Protein AF-A0A1I7Y5K1-F1 (afdb_monomer)

pLDDT: mean 96.42, std 1.49, range [92.19, 98.31]

Organism: NCBI:txid37863

Secondary structure (DSSP, 8-state):
-EEE--SSS-B-S--------TTHHHH-EEEE----S-B-TT-EEE--EEEE-

Solvent-accessible surface area (backbone atoms only — not comparable to full-atom values): 3351 Å² total; per-residue (Å²): 90,77,53,68,35,87,48,94,55,62,44,69,79,48,76,90,82,86,84,50,67,74,76,44,45,79,57,38,46,78,48,66,56,88,59,70,38,58,44,50,46,67,34,72,49,72,35,62,69,49,78,47,113

Mean predicted aligned error: 2.5 Å

Structure (mmCIF, N/CA/C/O backbone):
data_AF-A0A1I7Y5K1-F1
#
_entry.id   AF-A0A1I7Y5K1-F1
#
loop_
_atom_site.group_PDB
_atom_site.id
_atom_site.type_symbol
_atom_site.label_atom_id
_atom_site.label_alt_id
_atom_site.label_comp_id
_atom_site.label_asym_id
_atom_site.label_entity_id
_atom_site.label_seq_id
_atom_site.pdbx_PDB_ins_code
_atom_site.Cartn_x
_atom_site.Cartn_y
_atom_site.Cartn_z
_atom_site.occupancy
_atom_site.B_iso_or_equiv
_atom_site.auth_seq_id
_atom_site.auth_comp_id
_atom_site.auth_asym_id
_atom_site.auth_atom_id
_atom_site.pdbx_PDB_model_num
ATOM 1 N N . MET A 1 1 ? 5.964 5.292 1.072 1.00 96.06 1 MET A N 1
ATOM 2 C CA . 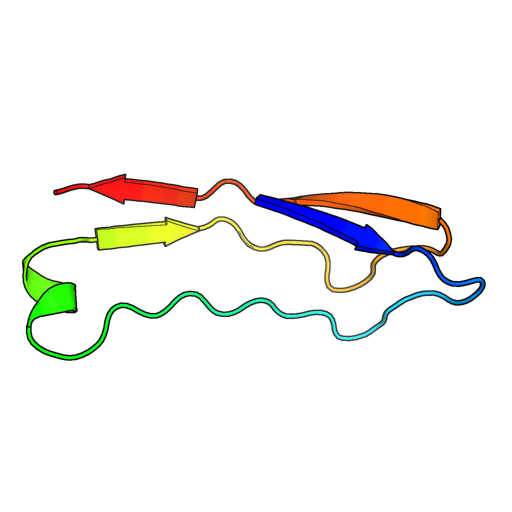MET A 1 1 ? 4.513 5.267 0.802 1.00 96.06 1 MET A CA 1
ATOM 3 C C . MET A 1 1 ? 3.750 5.388 2.112 1.00 96.06 1 MET A C 1
ATOM 5 O O . MET A 1 1 ? 4.190 4.791 3.088 1.00 96.06 1 MET A O 1
ATOM 9 N N . PHE A 1 2 ? 2.650 6.142 2.147 1.00 97.38 2 PHE A N 1
ATOM 10 C CA . PHE A 1 2 ? 1.758 6.239 3.309 1.00 97.38 2 PHE A CA 1
ATOM 11 C C . PHE A 1 2 ? 0.385 5.664 2.942 1.00 97.38 2 PHE A C 1
ATOM 13 O O . PHE A 1 2 ? -0.217 6.106 1.967 1.00 97.38 2 PHE A O 1
ATOM 20 N N . TYR A 1 3 ? -0.102 4.691 3.713 1.00 97.81 3 TYR A N 1
ATOM 21 C CA . TYR A 1 3 ? -1.413 4.062 3.530 1.00 97.81 3 TYR A CA 1
ATOM 22 C C . TYR A 1 3 ? -2.329 4.487 4.679 1.00 97.81 3 TYR A C 1
ATOM 24 O O . TYR A 1 3 ? -2.086 4.121 5.829 1.00 97.81 3 TYR A O 1
ATOM 32 N N . GLY A 1 4 ? -3.342 5.302 4.378 1.00 97.94 4 GLY A N 1
ATOM 33 C CA . GLY A 1 4 ? -4.310 5.796 5.358 1.00 97.94 4 GLY A CA 1
ATOM 34 C C . GLY A 1 4 ? -5.650 5.078 5.240 1.00 97.94 4 GLY A C 1
ATOM 35 O O . GLY A 1 4 ? -6.256 5.084 4.168 1.00 97.94 4 GLY A O 1
ATOM 36 N N . ASN A 1 5 ? -6.134 4.503 6.336 1.00 98.12 5 ASN A N 1
ATOM 37 C CA . ASN A 1 5 ? -7.481 3.954 6.410 1.00 98.12 5 ASN A CA 1
ATOM 38 C C . ASN A 1 5 ? -8.456 5.061 6.827 1.00 98.12 5 ASN A C 1
ATOM 40 O O . ASN A 1 5 ? -8.449 5.518 7.965 1.00 98.12 5 ASN A O 1
ATOM 44 N N . LYS A 1 6 ? -9.307 5.498 5.897 1.00 98.00 6 LYS A N 1
ATOM 45 C CA . LYS A 1 6 ? -10.304 6.557 6.144 1.00 98.00 6 LYS A CA 1
ATOM 46 C C . LYS A 1 6 ? -11.659 6.023 6.621 1.00 98.00 6 LYS A C 1
ATOM 48 O O . LYS A 1 6 ? -12.599 6.801 6.753 1.00 98.00 6 LYS A O 1
ATOM 53 N N . THR A 1 7 ? -11.789 4.713 6.804 1.00 97.56 7 THR A N 1
ATOM 54 C CA . THR A 1 7 ? -13.053 4.068 7.171 1.00 97.56 7 THR A CA 1
ATOM 55 C C . THR A 1 7 ? -13.185 3.918 8.687 1.00 97.56 7 THR A C 1
ATOM 57 O O . THR A 1 7 ? -12.240 4.160 9.437 1.00 97.56 7 THR A O 1
ATOM 60 N N . GLY A 1 8 ? -14.377 3.517 9.140 1.00 97.62 8 GLY A N 1
ATOM 61 C CA . GLY A 1 8 ? -14.660 3.223 10.548 1.00 97.62 8 GLY A CA 1
ATOM 62 C C . GLY A 1 8 ? -14.303 1.800 10.996 1.00 97.62 8 GLY A C 1
ATOM 63 O O . GLY A 1 8 ? -14.563 1.466 12.151 1.00 97.62 8 GLY A O 1
ATOM 64 N N . ALA A 1 9 ? -13.734 0.970 10.116 1.00 98.25 9 ALA A N 1
ATOM 65 C CA . ALA A 1 9 ? -13.351 -0.413 10.396 1.00 98.25 9 ALA A CA 1
ATOM 66 C C . ALA A 1 9 ? -11.869 -0.642 10.077 1.00 98.25 9 ALA A C 1
ATOM 68 O O . ALA A 1 9 ? -11.301 0.048 9.234 1.00 98.25 9 ALA A O 1
ATOM 69 N N . ASP A 1 10 ? -11.245 -1.609 10.742 1.00 98.25 10 ASP A N 1
ATOM 70 C CA . ASP A 1 10 ? -9.842 -1.942 10.503 1.00 98.25 10 ASP A CA 1
ATOM 71 C C . ASP A 1 10 ? -9.685 -2.674 9.167 1.00 98.25 10 ASP A C 1
ATOM 73 O O . ASP A 1 10 ? -10.490 -3.538 8.811 1.00 98.25 10 ASP A O 1
ATOM 77 N N . PHE A 1 11 ? -8.620 -2.368 8.431 1.00 98.19 11 PHE A N 1
ATOM 78 C CA . PHE A 1 11 ? -8.198 -3.209 7.316 1.00 98.19 11 PHE A CA 1
ATOM 79 C C . PHE A 1 11 ? -7.385 -4.367 7.869 1.00 98.19 11 PHE A C 1
ATOM 81 O O . PHE A 1 11 ? -6.405 -4.135 8.571 1.00 98.19 11 PHE A O 1
ATOM 88 N N . THR A 1 12 ? -7.766 -5.596 7.535 1.00 97.50 12 THR A N 1
ATOM 89 C CA . THR A 1 12 ? -7.053 -6.819 7.916 1.00 97.50 12 THR A CA 1
ATOM 90 C C . THR A 1 12 ? -6.545 -7.536 6.667 1.00 97.50 12 THR A C 1
ATOM 92 O O . THR A 1 12 ? -7.113 -7.401 5.584 1.00 97.50 12 THR A O 1
ATOM 95 N N . GLY A 1 13 ? -5.427 -8.256 6.789 1.00 96.50 13 GLY A N 1
ATOM 96 C CA . GLY A 1 13 ? -4.788 -8.913 5.642 1.00 96.50 13 GLY A CA 1
ATOM 97 C C . GLY A 1 13 ? -4.188 -7.939 4.621 1.00 96.50 13 GLY A C 1
ATOM 98 O O . GLY A 1 13 ? -4.013 -8.297 3.460 1.00 96.50 13 GLY A O 1
ATOM 99 N N . PHE A 1 14 ? -3.877 -6.706 5.026 1.00 97.19 14 PHE A N 1
ATOM 100 C CA . PHE A 1 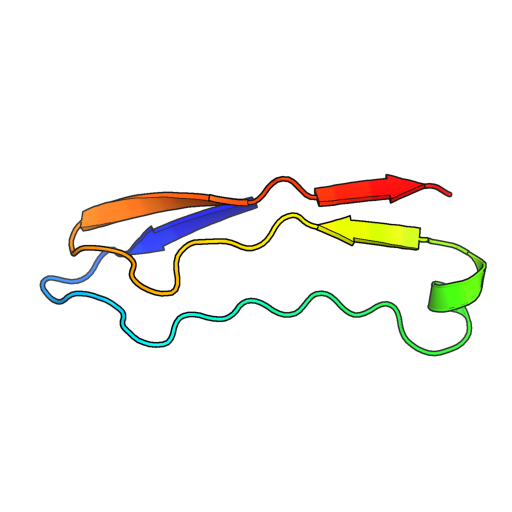14 ? -3.288 -5.704 4.144 1.00 97.19 14 PHE A CA 1
A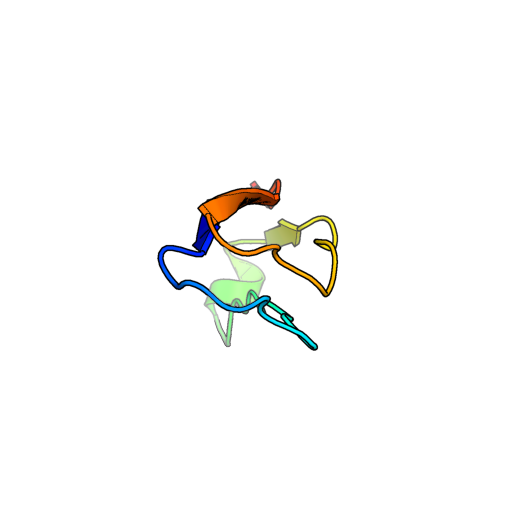TOM 101 C C . PHE A 1 14 ? -1.884 -6.131 3.693 1.00 97.19 14 PHE A C 1
ATOM 103 O O . PHE A 1 14 ? -0.970 -6.256 4.507 1.00 97.19 14 PHE A O 1
ATOM 110 N N . GLN A 1 15 ? -1.697 -6.330 2.388 1.00 96.25 15 GLN A N 1
ATOM 111 C CA . GLN A 1 15 ? -0.421 -6.761 1.824 1.00 96.25 15 GLN A CA 1
ATOM 112 C C . GLN A 1 15 ? -0.118 -5.998 0.526 1.00 96.25 15 GLN A C 1
ATOM 114 O O . GLN A 1 15 ? -0.606 -6.370 -0.540 1.00 96.25 15 GLN A O 1
ATOM 119 N N . PRO A 1 16 ? 0.670 -4.911 0.591 1.00 95.69 16 PRO A N 1
ATOM 120 C CA . PRO A 1 16 ? 1.081 -4.194 -0.604 1.00 95.69 16 PRO A CA 1
ATOM 121 C C . PRO A 1 16 ? 2.176 -4.976 -1.334 1.00 95.69 16 PRO A C 1
ATOM 123 O O . PRO A 1 16 ? 3.142 -5.432 -0.718 1.00 95.69 16 PRO A O 1
ATOM 126 N N . LEU A 1 17 ? 2.037 -5.083 -2.654 1.00 95.00 17 LEU A N 1
ATOM 127 C CA . LEU A 1 17 ? 3.021 -5.688 -3.544 1.00 95.00 17 LEU A CA 1
ATOM 128 C C . LEU A 1 17 ? 3.672 -4.600 -4.400 1.00 95.00 17 LEU A C 1
ATOM 130 O O . LEU A 1 17 ? 2.988 -3.739 -4.948 1.00 95.00 17 LEU A O 1
ATOM 134 N N . ILE A 1 18 ? 4.997 -4.655 -4.511 1.00 94.19 18 ILE A N 1
ATOM 135 C CA . ILE A 1 18 ? 5.772 -3.828 -5.436 1.00 94.19 18 ILE A CA 1
ATOM 136 C C . ILE A 1 18 ? 6.414 -4.785 -6.420 1.00 94.19 18 ILE A C 1
ATOM 138 O O . ILE A 1 18 ? 7.100 -5.717 -6.004 1.00 94.19 18 ILE A O 1
ATOM 142 N N . ASP A 1 19 ? 6.185 -4.540 -7.701 1.00 94.44 19 ASP A N 1
ATOM 143 C CA . ASP A 1 19 ? 6.716 -5.356 -8.779 1.00 94.44 19 ASP A CA 1
ATOM 144 C C . ASP A 1 19 ? 7.414 -4.469 -9.814 1.00 94.44 19 ASP A C 1
ATOM 146 O O . ASP A 1 19 ? 7.038 -3.313 -10.027 1.00 94.44 19 ASP A O 1
ATOM 150 N N . CYS A 1 20 ? 8.464 -5.002 -10.426 1.00 95.50 20 CYS A N 1
ATOM 151 C CA . CYS A 1 20 ? 9.239 -4.356 -11.482 1.00 95.50 20 CYS A CA 1
ATOM 152 C C . CYS A 1 20 ? 9.383 -5.369 -12.624 1.00 95.50 20 CYS A C 1
ATOM 154 O O . CYS A 1 20 ? 10.395 -6.059 -12.693 1.00 95.50 20 CYS A O 1
ATOM 156 N N . PRO A 1 21 ? 8.367 -5.519 -13.490 1.00 96.12 21 PRO A N 1
ATOM 157 C CA . PRO A 1 21 ? 8.315 -6.626 -14.438 1.00 96.12 21 PRO A CA 1
ATOM 158 C C . PRO A 1 21 ? 9.211 -6.422 -15.668 1.00 96.12 21 PRO A C 1
ATOM 160 O O . PRO A 1 21 ? 9.480 -5.302 -16.108 1.00 96.12 21 PRO A O 1
ATOM 163 N N . GLY A 1 22 ? 9.616 -7.536 -16.286 1.00 95.56 22 GLY A N 1
ATOM 164 C CA . GLY A 1 22 ? 10.303 -7.554 -17.580 1.00 95.56 22 GLY A CA 1
ATOM 165 C C . GLY A 1 22 ? 11.605 -6.749 -17.586 1.00 95.56 22 GLY A C 1
ATOM 166 O O . GLY A 1 22 ? 12.441 -6.893 -16.697 1.00 95.56 22 GLY A O 1
ATOM 167 N N . ALA A 1 23 ? 11.775 -5.886 -18.591 1.00 96.06 23 ALA A N 1
ATOM 168 C CA . ALA A 1 23 ? 12.970 -5.051 -18.729 1.00 96.06 23 ALA A CA 1
ATOM 169 C C . ALA A 1 23 ? 13.178 -4.081 -17.549 1.00 96.06 23 ALA A C 1
ATOM 171 O O . ALA A 1 23 ? 14.315 -3.708 -17.266 1.00 96.06 23 ALA A O 1
ATOM 172 N N . LEU A 1 24 ? 12.109 -3.715 -16.826 1.00 96.12 24 LEU A N 1
ATOM 173 C CA . LEU A 1 24 ? 12.199 -2.817 -15.674 1.00 96.12 24 LEU A CA 1
ATOM 174 C C . LEU A 1 24 ? 12.957 -3.462 -14.504 1.00 96.12 24 LEU A C 1
ATOM 176 O O . LEU A 1 24 ? 13.686 -2.761 -13.811 1.00 96.12 24 LEU A O 1
ATOM 180 N N . ALA A 1 25 ? 12.871 -4.789 -14.339 1.00 94.44 25 ALA A N 1
ATOM 181 C CA . ALA A 1 25 ? 13.595 -5.532 -13.301 1.00 94.44 25 ALA A CA 1
ATOM 182 C C . ALA A 1 25 ? 15.117 -5.331 -13.375 1.00 94.44 25 ALA A C 1
ATOM 184 O O . ALA A 1 25 ? 15.806 -5.353 -12.357 1.00 94.44 25 ALA A O 1
ATOM 185 N N . ALA A 1 26 ? 15.638 -5.168 -14.597 1.00 94.75 26 ALA A N 1
ATOM 186 C CA . ALA A 1 26 ? 17.063 -5.004 -14.866 1.00 94.75 26 ALA A CA 1
ATOM 187 C C . ALA A 1 26 ? 17.539 -3.550 -14.727 1.00 94.75 26 ALA A C 1
ATOM 189 O O . ALA A 1 26 ? 18.735 -3.321 -14.581 1.00 94.75 26 ALA A O 1
ATOM 190 N N . GLN A 1 27 ? 16.619 -2.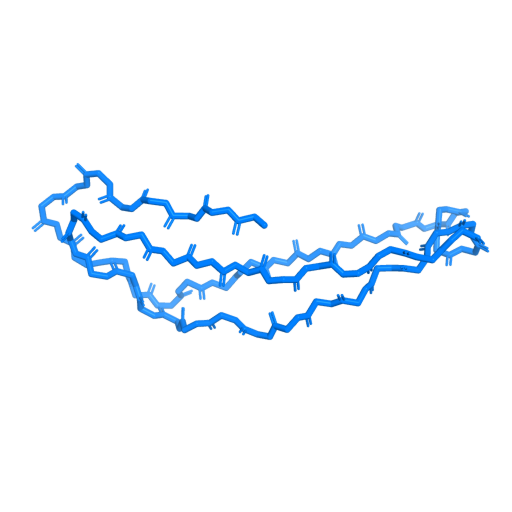586 -14.794 1.00 96.81 27 GLN A N 1
ATOM 191 C CA . GLN A 1 27 ? 16.913 -1.148 -14.794 1.00 96.81 27 GLN A CA 1
ATOM 192 C C . GLN A 1 27 ? 16.574 -0.469 -13.466 1.00 96.81 27 GLN A C 1
ATOM 194 O O . GLN A 1 27 ? 17.019 0.643 -13.213 1.00 96.81 27 GLN A O 1
ATOM 199 N N . LEU A 1 28 ? 15.736 -1.099 -12.640 1.00 96.88 28 LEU A N 1
ATOM 200 C CA . LEU A 1 28 ? 15.281 -0.524 -11.388 1.00 96.88 28 LEU A CA 1
ATOM 201 C C . LEU A 1 28 ? 15.041 -1.624 -10.360 1.00 96.88 28 LEU A C 1
ATOM 203 O O . LEU A 1 28 ? 14.120 -2.435 -10.473 1.00 96.88 28 LEU A O 1
ATOM 207 N N . LYS A 1 29 ? 15.842 -1.610 -9.300 1.00 95.50 29 LYS A N 1
ATOM 208 C CA . LYS A 1 29 ? 15.660 -2.492 -8.153 1.00 95.50 29 LYS A CA 1
ATOM 209 C C . LYS A 1 29 ? 14.895 -1.760 -7.060 1.00 95.50 29 LYS A C 1
ATOM 211 O O . LYS A 1 29 ? 15.405 -0.815 -6.461 1.00 95.50 29 LYS A O 1
ATOM 216 N N . ALA A 1 30 ? 13.693 -2.241 -6.761 1.00 96.12 30 ALA A N 1
ATOM 217 C CA . ALA A 1 30 ? 12.908 -1.796 -5.617 1.00 96.12 30 ALA A CA 1
ATOM 218 C C . ALA A 1 30 ? 13.125 -2.733 -4.419 1.00 96.12 30 ALA A C 1
ATOM 220 O O . ALA A 1 30 ? 12.985 -3.951 -4.523 1.00 96.12 30 ALA A O 1
ATOM 221 N N . GLN A 1 31 ? 13.453 -2.170 -3.261 1.00 95.75 31 GLN A N 1
ATOM 222 C CA . GLN A 1 31 ? 13.544 -2.889 -1.992 1.00 95.75 31 GLN A CA 1
ATOM 223 C C . GLN A 1 31 ? 12.588 -2.253 -0.994 1.00 95.75 31 GLN A C 1
ATOM 225 O O . GLN A 1 31 ? 12.761 -1.095 -0.620 1.00 95.75 31 GLN A O 1
ATOM 230 N N . ALA A 1 32 ? 11.595 -3.005 -0.529 1.00 95.44 32 ALA A N 1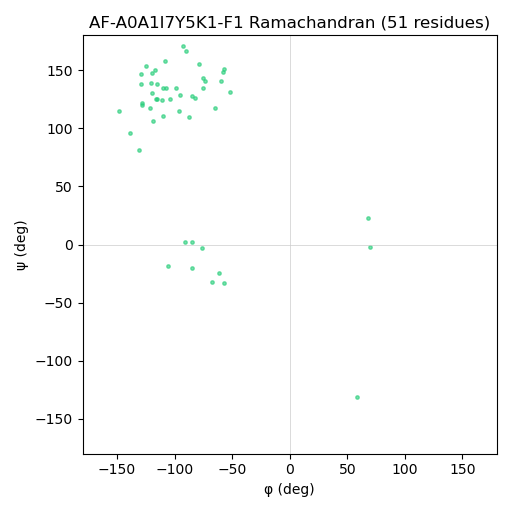
ATOM 231 C CA . ALA A 1 32 ? 10.613 -2.495 0.414 1.00 95.44 32 ALA A CA 1
ATOM 232 C C . ALA A 1 32 ? 10.603 -3.289 1.712 1.00 95.44 32 ALA A C 1
ATOM 234 O O . ALA A 1 32 ? 10.665 -4.518 1.713 1.00 95.44 32 ALA A O 1
ATOM 235 N N . LYS A 1 33 ? 10.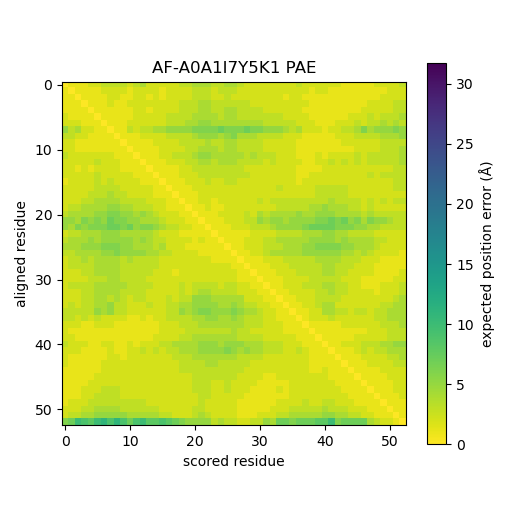488 -2.569 2.829 1.00 95.12 33 LYS A N 1
ATOM 236 C CA . LYS A 1 33 ? 10.246 -3.205 4.125 1.00 95.12 33 LYS A CA 1
ATOM 237 C C . LYS A 1 33 ? 8.779 -3.657 4.206 1.00 95.12 33 LYS A C 1
ATOM 239 O O . LYS A 1 33 ? 7.907 -2.936 3.705 1.00 95.12 33 LYS A O 1
ATOM 244 N N . PRO A 1 34 ? 8.487 -4.811 4.832 1.00 92.38 34 PRO A N 1
ATOM 245 C CA . PRO A 1 34 ? 7.114 -5.215 5.105 1.00 92.38 34 PRO A CA 1
ATOM 246 C C . PRO A 1 34 ? 6.381 -4.169 5.947 1.00 92.38 34 PRO A C 1
ATOM 248 O O . PRO A 1 34 ? 6.979 -3.497 6.790 1.00 92.38 34 PRO A O 1
ATOM 251 N N . VAL A 1 35 ? 5.076 -4.056 5.726 1.00 95.12 35 VAL A N 1
ATOM 252 C CA . VAL A 1 35 ? 4.168 -3.231 6.534 1.00 95.12 35 VAL A CA 1
ATOM 253 C C . VAL A 1 35 ? 3.292 -4.151 7.374 1.00 95.12 35 VAL A C 1
ATOM 255 O O . VAL A 1 35 ? 3.128 -5.326 7.047 1.00 95.12 35 VAL A O 1
ATOM 258 N N . ARG A 1 36 ? 2.733 -3.628 8.471 1.00 92.75 36 ARG A N 1
ATOM 259 C CA . ARG A 1 36 ? 1.802 -4.402 9.300 1.00 92.75 36 ARG A CA 1
ATOM 260 C C . ARG A 1 36 ? 0.588 -4.834 8.461 1.00 92.75 36 ARG A C 1
ATOM 262 O O . ARG A 1 36 ? 0.080 -4.012 7.700 1.00 92.75 36 ARG A O 1
ATOM 269 N N . PRO A 1 37 ? 0.086 -6.068 8.645 1.00 95.75 37 PRO A N 1
ATOM 270 C CA . PRO A 1 37 ? -1.065 -6.574 7.899 1.00 95.75 37 PRO A CA 1
ATOM 271 C C . PRO A 1 37 ? -2.400 -6.001 8.388 1.00 95.75 37 PRO A C 1
ATOM 273 O O . PRO A 1 37 ? -3.446 -6.327 7.830 1.00 95.75 37 PRO A O 1
ATOM 276 N N . VAL A 1 38 ? -2.375 -5.175 9.438 1.00 97.75 38 VAL A N 1
ATOM 277 C CA . VAL A 1 38 ? -3.539 -4.463 9.959 1.00 97.75 38 VAL A CA 1
ATOM 278 C C . VAL A 1 38 ? -3.295 -2.960 9.886 1.00 97.75 38 VAL A C 1
ATOM 280 O O . VAL A 1 38 ? -2.253 -2.475 10.342 1.00 97.75 38 VAL A O 1
ATOM 283 N N . ILE A 1 39 ? -4.263 -2.232 9.328 1.00 98.00 39 ILE A N 1
ATOM 284 C CA . ILE A 1 39 ? -4.331 -0.769 9.382 1.00 98.00 39 ILE A CA 1
ATOM 285 C C . ILE A 1 39 ? -5.616 -0.397 10.114 1.00 98.00 39 ILE A C 1
ATOM 287 O O . ILE A 1 39 ? -6.714 -0.525 9.571 1.00 98.00 39 ILE A O 1
ATOM 291 N N . GLU A 1 40 ? -5.458 0.065 11.349 1.00 98.31 40 GLU A N 1
ATOM 292 C CA . GLU A 1 40 ? -6.561 0.471 12.219 1.00 98.31 40 GLU A CA 1
ATOM 293 C C . GLU A 1 40 ? 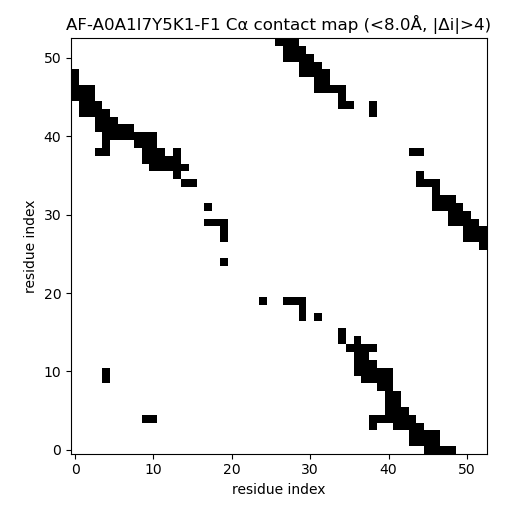-7.421 1.568 11.574 1.00 98.31 40 GLU A C 1
ATOM 295 O O . GLU A 1 40 ? -6.941 2.376 10.768 1.00 98.31 40 GLU A O 1
ATOM 300 N N . LYS A 1 41 ? -8.704 1.607 11.931 1.00 97.94 41 LYS A N 1
ATOM 301 C CA . LYS A 1 41 ? -9.634 2.657 11.501 1.00 97.94 41 LYS A CA 1
ATOM 302 C C . LYS A 1 41 ? -9.078 4.053 11.795 1.00 97.94 41 LYS A C 1
ATOM 304 O O . LYS A 1 41 ? -8.610 4.338 12.896 1.00 97.94 41 LYS A O 1
ATOM 309 N N . GLY A 1 42 ? -9.121 4.937 10.803 1.00 97.31 42 GLY A N 1
ATOM 310 C CA . GLY A 1 42 ? -8.592 6.300 10.920 1.00 97.31 42 GLY A CA 1
ATOM 311 C C . GLY A 1 42 ? -7.063 6.408 11.009 1.00 97.31 42 GLY A C 1
ATOM 312 O O . GLY A 1 42 ? -6.554 7.527 11.067 1.00 97.31 42 GLY A O 1
ATOM 313 N N . ALA A 1 43 ? -6.320 5.296 11.020 1.00 98.00 43 ALA A N 1
ATOM 314 C CA . ALA A 1 43 ? -4.870 5.306 11.171 1.00 98.00 43 ALA A CA 1
ATOM 315 C C . ALA A 1 43 ? -4.136 5.394 9.827 1.00 98.00 43 ALA A C 1
ATOM 317 O O . ALA A 1 43 ? -4.687 5.168 8.745 1.00 98.00 43 ALA A O 1
ATOM 318 N N . GLN A 1 44 ? -2.841 5.692 9.912 1.00 97.75 44 GLN A N 1
ATOM 319 C CA . GLN A 1 44 ? -1.929 5.700 8.779 1.00 97.75 44 GLN A CA 1
ATOM 320 C C . GLN A 1 44 ? -0.685 4.870 9.096 1.00 97.75 44 GLN A C 1
ATOM 322 O O . GLN A 1 44 ? -0.125 4.961 10.188 1.00 97.75 44 GLN A O 1
ATOM 327 N N . VAL A 1 45 ? -0.236 4.075 8.125 1.00 96.81 45 VAL A N 1
ATOM 328 C CA . VAL A 1 45 ? 1.033 3.340 8.197 1.00 96.81 45 VAL A CA 1
ATOM 329 C C . VAL A 1 45 ? 1.967 3.768 7.073 1.00 96.81 45 VAL A C 1
ATOM 331 O O . VAL A 1 45 ? 1.532 4.092 5.968 1.00 96.81 45 VAL A O 1
ATOM 334 N N . GLN A 1 46 ? 3.266 3.749 7.351 1.00 97.00 46 GLN A N 1
ATOM 335 C CA . GLN A 1 46 ? 4.305 4.088 6.387 1.00 97.00 46 GLN A CA 1
ATOM 336 C C . GLN A 1 46 ? 5.050 2.830 5.937 1.00 97.00 46 GLN A C 1
ATOM 338 O O . GLN A 1 46 ? 5.488 2.027 6.756 1.00 97.00 46 GLN A O 1
ATOM 343 N N . GLN A 1 47 ? 5.261 2.708 4.629 1.00 97.44 47 GLN A N 1
ATOM 344 C CA . GLN A 1 47 ? 6.183 1.752 4.029 1.00 97.44 47 GLN A CA 1
ATOM 345 C C . GLN A 1 47 ? 7.379 2.483 3.424 1.00 97.44 47 GLN A C 1
ATOM 347 O O . GLN A 1 47 ? 7.220 3.367 2.575 1.00 97.44 47 GLN A O 1
ATOM 352 N N . LEU A 1 48 ? 8.579 2.095 3.848 1.00 96.94 48 LEU A N 1
ATOM 353 C CA . LEU A 1 48 ? 9.830 2.552 3.250 1.00 96.94 48 LEU A CA 1
ATOM 354 C C . LEU A 1 48 ? 10.166 1.684 2.038 1.00 96.94 48 LEU A C 1
ATOM 356 O O . LEU A 1 48 ? 10.186 0.455 2.142 1.00 96.94 48 LEU A O 1
ATOM 360 N N . ILE A 1 49 ? 10.422 2.347 0.912 1.00 97.44 49 ILE A N 1
ATOM 361 C CA . ILE A 1 49 ? 10.784 1.732 -0.364 1.00 97.44 49 ILE A CA 1
ATOM 362 C C . ILE A 1 49 ? 12.056 2.425 -0.839 1.00 97.44 49 ILE A C 1
ATOM 364 O O . ILE A 1 49 ? 12.061 3.640 -1.028 1.00 97.44 49 ILE A O 1
ATOM 368 N N . ASN A 1 50 ? 13.118 1.648 -1.003 1.00 96.94 50 ASN A N 1
ATOM 369 C CA . ASN A 1 50 ? 14.385 2.092 -1.556 1.00 96.94 50 ASN A CA 1
ATOM 370 C C . ASN A 1 50 ? 14.435 1.704 -3.031 1.00 96.94 50 ASN A C 1
ATOM 372 O O . ASN A 1 50 ? 14.115 0.567 -3.378 1.00 96.94 50 ASN A O 1
ATOM 376 N N . PHE A 1 51 ? 14.867 2.634 -3.875 1.00 96.25 51 PHE A N 1
ATOM 377 C CA . PHE A 1 51 ? 15.064 2.403 -5.300 1.00 96.25 51 PHE A CA 1
ATOM 378 C C . PHE A 1 51 ? 16.540 2.545 -5.648 1.00 96.25 51 PHE A C 1
ATOM 380 O O . PHE A 1 51 ? 17.213 3.447 -5.149 1.00 96.25 51 PHE A O 1
ATOM 387 N N . ILE A 1 52 ? 17.023 1.644 -6.497 1.00 96.12 52 ILE A N 1
ATOM 388 C CA . ILE A 1 52 ? 18.380 1.647 -7.041 1.00 96.12 52 ILE A CA 1
ATOM 389 C C . ILE A 1 52 ? 18.235 1.546 -8.560 1.00 96.12 52 ILE A C 1
ATOM 391 O O . ILE A 1 52 ? 17.598 0.605 -9.035 1.00 96.12 52 ILE A O 1
ATOM 395 N N . CYS A 1 53 ? 18.777 2.533 -9.270 1.00 92.19 53 CYS A N 1
ATOM 396 C CA . CYS A 1 53 ? 18.853 2.597 -10.729 1.00 92.19 53 CYS A CA 1
ATOM 397 C C . CYS A 1 53 ? 20.248 2.134 -11.155 1.00 92.19 53 CYS A C 1
ATOM 399 O O . CYS A 1 53 ? 21.214 2.645 -10.536 1.00 92.19 53 CYS A O 1
#

InterPro domains:
  IPR008152 Clathrin adaptor, alpha/beta/gamma-adaptin, appendage, Ig-like subdomain [PF02883] (1-52)
  IPR013041 Clathrin adaptor, appendage, Ig-like subdomain superfamily [SSF49348] (1-53)

Foldseek 3Di:
DKDFAQDQAKQAQDWDDDDQDDPRVVVKDKDKDTWDRIAGHRGMTDIDIDIDD

Sequence (53 aa):
MFYGNKTGADFTGFQP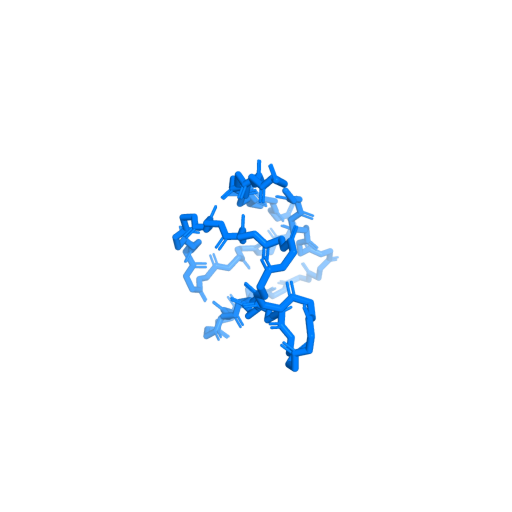LIDCP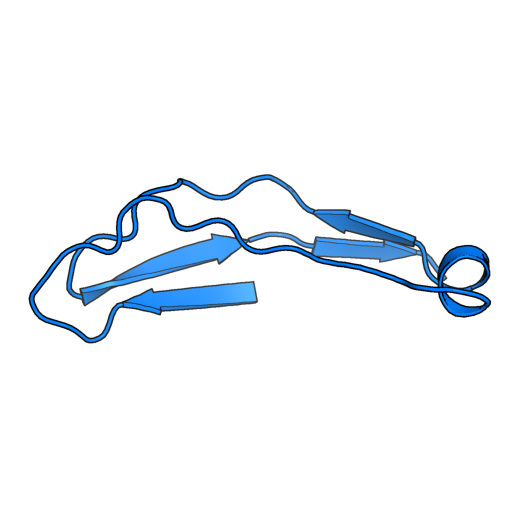GALAAQLKAQAKPVRPVIEKGAQVQQLINFIC

Nearest PDB structures (foldseek):
  1ky7-assembly1_A  TM=9.919E-01  e=2.948E-03  Mus musculus
  7ohi-assembly1_A  TM=9.733E-01  e=4.565E-03  Mus musculus
  2vj0-assembly1_A  TM=9.709E-01  e=4.537E-02  Mus musculus

Radius of gyration: 13.66 Å; Cα contacts (8 Å, |Δi|>4): 90; chains: 1; bounding box: 34×16×31 Å